Protein AF-A0A4Q2QPM7-F1 (afdb_monomer_lite)

Secondary structure (DSSP, 8-state):
-HHHHHHHHHHHHHHHHHHSEEEHHHHHHHHHHHHHHHHHHHT----TTTHHHHHHHHHHHHHHTTSEEEETTEEEE-GGGHHHHHHHHHHHHHHHHHHHHHHHHHHH-TT--HHHHHHHHHHHHHHHHHHHT---GGGG-GGGGTS--

Foldseek 3Di:
DVLLVLQVLLLLLLVCLVVQKAALVVSLVSCLVCVVLVCLQVVHDDDNVCVSVVVVVSLVVCVVVVQWDDDPRMTHGRPVCNVVSVVSNVSNVVVVLLVVLLVVVCVVPVPDDLVRSLVSSLVVVVVCCVVVVPPDPPNPDPSSSPRVD

Radius of gyration: 16.33 Å; chains: 1; bounding box: 40×29×45 Å

Sequence (149 aa):
NIAHMLVLPSLMAAIVTQHRHISRDVLMEHVNVLYPMLKAELFLRWDRDELPDVIDALANEMQRQGLITLQDDELHINPAHSRTLQLLAAGARETLQRYAITFWLLSANPSINRGTLEKESRTVAQRLSVLHGINAPEFFDKAVFSSLV

pLDDT: mean 82.9, std 16.46, range [39.78, 97.12]

Structure (mmCIF, N/CA/C/O backbone):
data_AF-A0A4Q2QPM7-F1
#
_entry.id   AF-A0A4Q2QPM7-F1
#
loop_
_atom_site.group_PDB
_atom_site.id
_atom_site.type_symbol
_atom_site.label_atom_id
_atom_site.label_alt_id
_atom_site.label_comp_id
_atom_site.label_asym_id
_atom_site.label_entity_id
_atom_site.label_seq_id
_atom_site.pdbx_PDB_ins_code
_atom_site.Cartn_x
_atom_site.Cartn_y
_atom_site.Cartn_z
_atom_site.occupancy
_atom_site.B_iso_or_equiv
_atom_site.auth_seq_id
_atom_site.auth_comp_id
_atom_site.auth_asym_id
_atom_site.auth_atom_id
_atom_site.pdbx_PDB_model_num
ATOM 1 N N . ASN A 1 1 ? 3.011 -19.025 1.675 1.00 54.22 1 ASN A N 1
ATOM 2 C CA . ASN A 1 1 ? 3.937 -17.878 1.746 1.00 54.22 1 ASN A CA 1
ATOM 3 C C . ASN A 1 1 ? 3.250 -16.768 2.543 1.00 54.22 1 ASN A C 1
ATOM 5 O O . ASN A 1 1 ? 2.190 -16.328 2.120 1.00 54.22 1 ASN A O 1
ATOM 9 N N . ILE A 1 2 ? 3.773 -16.385 3.717 1.00 58.28 2 ILE A N 1
ATOM 10 C CA . ILE A 1 2 ? 3.134 -15.406 4.630 1.00 58.28 2 ILE A CA 1
ATOM 11 C C . ILE A 1 2 ? 3.056 -14.007 3.990 1.00 58.28 2 ILE A C 1
ATOM 13 O O . ILE A 1 2 ? 2.083 -13.289 4.209 1.00 58.28 2 ILE A O 1
ATOM 17 N N . ALA A 1 3 ? 4.011 -13.659 3.117 1.00 56.66 3 ALA A N 1
ATOM 18 C CA . ALA A 1 3 ? 4.020 -12.385 2.394 1.00 56.66 3 ALA A CA 1
ATOM 19 C C . ALA A 1 3 ? 2.747 -12.169 1.552 1.00 56.66 3 ALA A C 1
ATOM 21 O O . ALA A 1 3 ? 2.233 -11.057 1.474 1.00 56.66 3 ALA A O 1
ATOM 22 N N . HIS A 1 4 ? 2.172 -13.243 0.998 1.00 66.38 4 HIS A N 1
ATOM 23 C CA . HIS A 1 4 ? 0.967 -13.164 0.165 1.00 66.38 4 HIS A CA 1
ATOM 24 C C . HIS A 1 4 ? -0.280 -12.805 0.988 1.00 66.38 4 HIS A C 1
ATOM 26 O O . HIS A 1 4 ? -1.218 -12.219 0.459 1.00 66.38 4 HIS A O 1
ATOM 32 N N . MET A 1 5 ? -0.298 -13.150 2.282 1.00 71.25 5 MET A N 1
ATOM 33 C CA . MET A 1 5 ? -1.413 -12.828 3.178 1.00 71.25 5 MET A CA 1
ATOM 34 C C . MET A 1 5 ? -1.324 -11.402 3.724 1.00 71.25 5 MET A C 1
ATOM 36 O O . MET A 1 5 ? -2.355 -10.803 4.017 1.00 71.25 5 MET A O 1
ATOM 40 N N . LEU A 1 6 ? -0.109 -10.862 3.864 1.00 84.69 6 LEU A N 1
ATOM 41 C CA . LEU A 1 6 ? 0.108 -9.559 4.492 1.00 84.69 6 LEU A CA 1
ATOM 42 C C . LEU A 1 6 ? 0.285 -8.405 3.503 1.00 84.69 6 LEU A C 1
ATOM 44 O O . LEU A 1 6 ? 0.144 -7.260 3.912 1.00 84.69 6 LEU A O 1
ATOM 48 N N . VAL A 1 7 ? 0.523 -8.656 2.212 1.00 91.06 7 VAL A N 1
ATOM 49 C CA . VAL A 1 7 ? 0.798 -7.560 1.267 1.00 91.06 7 VAL A CA 1
ATOM 50 C C . VAL A 1 7 ? -0.352 -6.559 1.138 1.00 91.06 7 VAL A C 1
ATOM 52 O O . VAL A 1 7 ? -0.104 -5.359 1.084 1.00 91.06 7 VAL A O 1
ATOM 55 N N . LEU A 1 8 ? -1.607 -7.018 1.128 1.00 93.88 8 LEU A N 1
ATOM 56 C CA . LEU A 1 8 ? -2.767 -6.140 0.976 1.00 93.88 8 LEU A CA 1
ATOM 57 C C . LEU A 1 8 ? -3.048 -5.295 2.235 1.00 93.88 8 LEU A C 1
ATOM 59 O O . LEU A 1 8 ? -3.171 -4.077 2.092 1.00 93.88 8 LEU A O 1
ATOM 63 N N . PRO A 1 9 ? -3.057 -5.850 3.468 1.00 95.31 9 PRO A N 1
ATOM 64 C CA . PRO A 1 9 ? -3.118 -5.011 4.667 1.00 95.31 9 PRO A CA 1
ATOM 65 C C . PRO A 1 9 ? -1.883 -4.110 4.821 1.00 95.31 9 PRO A C 1
ATOM 67 O O . PRO A 1 9 ? -2.019 -2.971 5.261 1.00 95.31 9 PRO A O 1
ATOM 70 N N . SER A 1 10 ? -0.691 -4.555 4.406 1.00 95.94 10 SER A N 1
ATOM 71 C CA . SER A 1 10 ? 0.507 -3.707 4.359 1.00 95.94 10 SER A CA 1
ATOM 72 C C . SER A 1 10 ? 0.375 -2.549 3.369 1.00 95.94 10 SER A C 1
ATOM 74 O O . SER A 1 10 ? 0.776 -1.431 3.689 1.00 95.94 10 SER A O 1
ATOM 76 N N . LEU A 1 11 ? -0.206 -2.785 2.1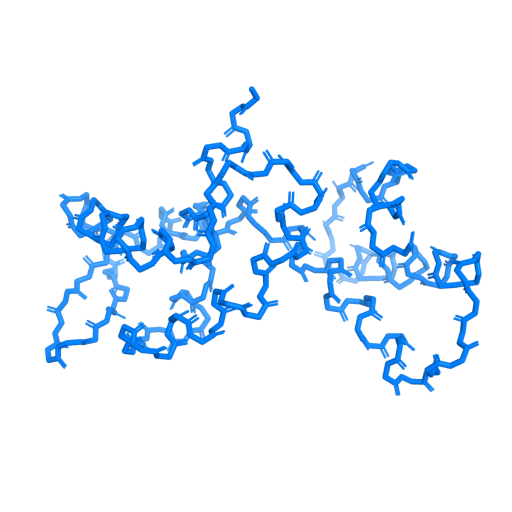90 1.00 95.88 11 LEU A N 1
ATOM 77 C CA . LEU A 1 11 ? -0.486 -1.746 1.202 1.00 95.88 11 LEU A CA 1
ATOM 78 C C . LEU A 1 11 ? -1.464 -0.715 1.767 1.00 95.88 11 LEU A C 1
ATOM 80 O O . LEU A 1 11 ? -1.192 0.483 1.718 1.00 95.88 11 LEU A O 1
ATOM 84 N N . MET A 1 12 ? -2.571 -1.180 2.345 1.00 96.12 12 MET A N 1
ATOM 85 C CA . MET A 1 12 ? -3.574 -0.306 2.946 1.00 96.12 12 MET A CA 1
ATOM 86 C C . MET A 1 12 ? -2.972 0.528 4.084 1.00 96.12 12 MET A C 1
ATOM 88 O O . MET A 1 12 ? -3.134 1.746 4.113 1.00 96.12 12 MET A O 1
ATOM 92 N N . ALA A 1 13 ? -2.178 -0.094 4.961 1.00 96.62 13 ALA A N 1
ATOM 93 C CA . ALA A 1 13 ? -1.451 0.606 6.015 1.00 96.62 13 ALA A CA 1
ATOM 94 C C . ALA A 1 13 ? -0.476 1.655 5.461 1.00 96.62 13 ALA A C 1
ATOM 96 O O . ALA A 1 13 ? -0.373 2.744 6.027 1.00 96.62 13 ALA A O 1
ATOM 97 N N . ALA A 1 14 ? 0.225 1.363 4.361 1.00 95.75 14 ALA A N 1
ATOM 98 C CA . ALA A 1 14 ? 1.124 2.314 3.711 1.00 95.75 14 ALA A CA 1
ATOM 99 C C . ALA A 1 14 ? 0.368 3.525 3.144 1.00 95.75 14 ALA A C 1
ATOM 101 O O . ALA A 1 14 ? 0.787 4.659 3.381 1.00 95.75 14 ALA A O 1
ATOM 102 N N . ILE A 1 15 ? -0.766 3.304 2.470 1.00 95.81 15 ILE A N 1
ATOM 103 C CA . ILE A 1 15 ? -1.607 4.373 1.910 1.00 95.81 15 ILE A CA 1
ATOM 104 C C . ILE A 1 15 ? -2.167 5.266 3.025 1.00 95.81 15 ILE A C 1
ATOM 106 O O . ILE A 1 15 ? -2.018 6.488 2.956 1.00 95.81 15 ILE A O 1
ATOM 110 N N . VAL A 1 16 ? -2.750 4.677 4.074 1.00 95.38 16 VAL A N 1
ATOM 111 C CA . VAL A 1 16 ? -3.306 5.428 5.215 1.00 95.38 16 VAL A CA 1
ATOM 112 C C . VAL A 1 16 ? -2.202 6.185 5.960 1.00 95.38 16 VAL A C 1
ATOM 114 O O . VAL A 1 16 ? -2.379 7.348 6.314 1.00 95.38 16 VAL A O 1
ATOM 117 N N . THR A 1 17 ? -1.025 5.573 6.148 1.00 93.81 17 THR A N 1
ATOM 118 C CA . THR A 1 17 ? 0.128 6.239 6.782 1.00 93.81 17 THR A CA 1
ATOM 119 C C . THR A 1 17 ? 0.586 7.462 5.984 1.00 93.81 17 THR A C 1
ATOM 121 O O . THR A 1 17 ? 0.928 8.484 6.578 1.00 93.81 17 THR A O 1
ATOM 124 N N . GLN A 1 18 ? 0.576 7.369 4.651 1.00 92.19 18 GLN A N 1
ATOM 125 C CA . GLN A 1 18 ? 0.982 8.454 3.761 1.00 92.19 18 GLN A CA 1
ATOM 126 C C . GLN A 1 18 ? -0.004 9.632 3.786 1.00 92.19 18 GLN A C 1
ATOM 128 O O . GLN A 1 18 ? 0.432 10.782 3.820 1.00 92.19 18 GLN A O 1
ATOM 133 N N . HIS A 1 19 ? -1.311 9.359 3.790 1.00 92.50 19 HIS A N 1
ATOM 134 C CA . HIS A 1 19 ? -2.353 10.395 3.730 1.00 92.50 19 HIS A CA 1
ATOM 135 C C . HIS A 1 19 ? -2.778 10.926 5.107 1.00 92.50 19 HIS A C 1
ATOM 137 O O . HIS A 1 19 ? -3.333 12.015 5.200 1.00 92.50 19 HIS A O 1
ATOM 143 N N . ARG A 1 20 ? -2.478 10.199 6.194 1.00 88.56 20 ARG A N 1
ATOM 144 C CA . ARG A 1 20 ? -2.935 10.416 7.586 1.00 88.56 20 ARG A CA 1
ATOM 145 C C . ARG A 1 20 ? -4.430 10.211 7.822 1.00 88.56 20 ARG A C 1
ATOM 147 O O . ARG A 1 20 ? -4.792 9.663 8.865 1.00 88.56 20 ARG A O 1
ATOM 154 N N . HIS A 1 21 ? -5.258 10.632 6.879 1.00 92.06 21 HIS A N 1
ATOM 155 C CA . HIS A 1 21 ? -6.670 10.301 6.775 1.00 92.06 21 HIS A CA 1
ATOM 156 C C . HIS A 1 21 ? -7.044 10.169 5.296 1.00 92.06 21 HIS A C 1
ATOM 158 O O . HIS A 1 21 ? -6.424 10.810 4.446 1.00 92.06 21 HIS A O 1
ATOM 164 N N . ILE A 1 22 ? -7.971 9.273 4.972 1.00 96.69 22 ILE A N 1
ATOM 165 C CA . ILE A 1 22 ? -8.343 8.981 3.585 1.00 96.69 22 ILE A CA 1
ATOM 166 C C . ILE A 1 22 ? -9.754 8.400 3.525 1.00 96.69 22 ILE A C 1
ATOM 168 O O . ILE A 1 22 ? -10.098 7.541 4.337 1.00 96.69 22 ILE A O 1
ATOM 172 N N . SER A 1 23 ? -10.559 8.828 2.555 1.00 96.56 23 SER A N 1
ATOM 173 C CA . SER A 1 23 ? -11.861 8.206 2.312 1.00 96.56 23 SER A CA 1
ATOM 174 C C . SER A 1 23 ? -11.706 6.803 1.725 1.00 96.56 23 SER A C 1
ATOM 176 O O . SER A 1 23 ? -10.702 6.470 1.080 1.00 96.56 23 SER A O 1
ATOM 178 N N . ARG A 1 24 ? -12.727 5.969 1.920 1.00 94.62 24 ARG A N 1
ATOM 179 C CA . ARG A 1 24 ? -12.759 4.608 1.372 1.00 94.62 24 ARG A CA 1
ATOM 180 C C . ARG A 1 24 ? -12.607 4.593 -0.152 1.00 94.62 24 ARG A C 1
ATOM 182 O O . ARG A 1 24 ? -11.887 3.749 -0.686 1.00 94.62 24 ARG A O 1
ATOM 189 N N . ASP A 1 25 ? -13.226 5.540 -0.849 1.00 94.94 25 ASP A N 1
ATOM 190 C CA . ASP A 1 25 ? -13.178 5.610 -2.312 1.00 94.94 25 ASP A CA 1
ATOM 191 C C . ASP A 1 25 ? -11.774 5.943 -2.832 1.00 94.94 25 ASP A C 1
ATOM 193 O O . ASP A 1 25 ? -11.259 5.239 -3.701 1.00 94.94 25 ASP A O 1
ATOM 197 N N . VAL A 1 26 ? -11.098 6.935 -2.240 1.00 96.06 26 VAL A N 1
ATOM 198 C CA . VAL A 1 26 ? -9.724 7.300 -2.633 1.00 96.06 26 VAL A CA 1
ATOM 199 C C . VAL A 1 26 ? -8.748 6.169 -2.296 1.00 96.06 26 VAL A C 1
ATOM 201 O O . VAL A 1 26 ? -7.842 5.860 -3.074 1.00 96.06 26 VAL A O 1
ATOM 204 N N . LEU A 1 27 ? -8.948 5.476 -1.168 1.00 96.25 27 LEU A N 1
ATOM 205 C CA . LEU A 1 27 ? -8.191 4.263 -0.862 1.00 96.25 27 LEU A CA 1
ATOM 206 C C . LEU A 1 27 ? -8.362 3.207 -1.966 1.00 96.25 27 LEU A C 1
ATOM 208 O O . LEU A 1 27 ? -7.366 2.636 -2.421 1.00 96.25 27 LEU A O 1
ATOM 212 N N . MET A 1 28 ? -9.594 2.966 -2.423 1.00 96.06 28 MET A N 1
ATOM 213 C CA . MET A 1 28 ? -9.855 2.012 -3.500 1.00 96.06 28 MET A CA 1
ATOM 214 C C . MET A 1 28 ? -9.242 2.427 -4.834 1.00 96.06 28 MET A C 1
ATOM 216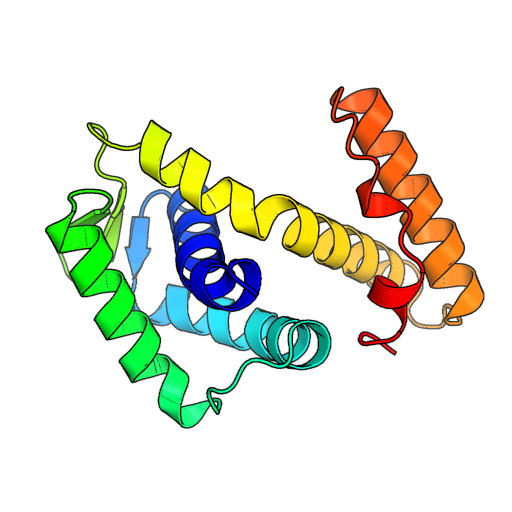 O O . MET A 1 28 ? -8.757 1.560 -5.561 1.00 96.06 28 MET A O 1
ATOM 220 N N . GLU A 1 29 ? -9.205 3.717 -5.163 1.00 96.12 29 GLU A N 1
ATOM 221 C CA . GLU A 1 29 ? -8.503 4.207 -6.354 1.00 96.12 29 GLU A CA 1
ATOM 222 C C . GLU A 1 29 ? -7.017 3.825 -6.319 1.00 96.12 29 GLU A C 1
ATOM 224 O O . GLU A 1 29 ? -6.505 3.220 -7.266 1.00 96.12 29 GLU A O 1
ATOM 229 N N . HIS A 1 30 ? -6.333 4.077 -5.199 1.00 94.94 30 HIS A N 1
ATOM 230 C CA . HIS A 1 30 ? -4.929 3.693 -5.033 1.00 94.94 30 HIS A CA 1
ATOM 231 C C . HIS A 1 30 ? -4.716 2.179 -5.103 1.00 94.94 30 HIS A C 1
ATOM 233 O O . HIS A 1 30 ? -3.777 1.714 -5.760 1.00 94.94 30 HIS A O 1
ATOM 239 N N . VAL A 1 31 ? -5.583 1.399 -4.451 1.00 95.69 31 VAL A N 1
ATOM 240 C CA . VAL A 1 31 ? -5.519 -0.067 -4.500 1.00 95.69 31 VAL A CA 1
ATOM 241 C C . VAL A 1 31 ? -5.698 -0.553 -5.937 1.00 95.69 31 VAL A C 1
ATOM 243 O O . VAL A 1 31 ? -4.890 -1.350 -6.399 1.00 95.69 31 VAL A O 1
ATOM 246 N N . ASN A 1 32 ? -6.672 -0.037 -6.686 1.00 94.50 32 ASN A N 1
ATOM 247 C CA . ASN A 1 32 ? -6.936 -0.452 -8.067 1.00 94.50 32 ASN A CA 1
ATOM 248 C C . ASN A 1 32 ? -5.785 -0.154 -9.036 1.00 94.50 32 ASN A C 1
ATOM 250 O O . ASN A 1 32 ? -5.584 -0.902 -9.996 1.00 94.50 32 ASN A O 1
ATOM 254 N N . VAL A 1 33 ? -5.017 0.908 -8.785 1.00 92.31 33 VAL A N 1
ATOM 255 C CA . VAL A 1 33 ? -3.817 1.231 -9.570 1.00 92.31 33 VAL A CA 1
ATOM 256 C C . VAL A 1 33 ? -2.687 0.237 -9.290 1.00 92.31 33 VAL A C 1
ATOM 258 O O . VAL A 1 33 ? -2.030 -0.227 -10.219 1.00 92.31 33 VAL A O 1
ATOM 261 N N . LEU A 1 34 ? -2.459 -0.108 -8.021 1.00 91.44 34 LEU A N 1
ATOM 262 C CA . LEU A 1 34 ? -1.299 -0.904 -7.598 1.00 91.44 34 LEU A CA 1
ATOM 263 C C . LEU A 1 34 ? -1.551 -2.419 -7.643 1.00 91.44 34 LEU A C 1
ATOM 265 O O . LEU A 1 34 ? -0.628 -3.205 -7.870 1.00 91.44 34 LEU A O 1
ATOM 269 N N . TYR A 1 35 ? -2.800 -2.843 -7.449 1.00 93.06 35 TYR A N 1
ATOM 270 C CA . TYR A 1 35 ? -3.186 -4.247 -7.346 1.00 93.06 35 TYR A CA 1
ATOM 271 C C . TYR A 1 35 ? -2.799 -5.115 -8.552 1.00 93.06 35 TYR A C 1
ATOM 273 O O . TYR A 1 35 ? -2.333 -6.229 -8.329 1.00 93.06 35 TYR A O 1
ATOM 281 N N . PRO A 1 36 ? -2.929 -4.671 -9.819 1.00 91.31 36 PRO A N 1
ATOM 282 C CA . PRO A 1 36 ? -2.613 -5.518 -10.971 1.00 91.31 36 PRO A CA 1
ATOM 283 C C . PRO A 1 36 ? -1.154 -5.983 -10.989 1.00 91.31 36 PRO A C 1
ATOM 285 O O . PRO A 1 36 ? -0.882 -7.143 -11.290 1.00 91.31 36 PRO A O 1
ATOM 288 N N . MET A 1 37 ? -0.229 -5.098 -10.609 1.00 89.00 37 MET A N 1
ATOM 289 C CA . MET A 1 37 ? 1.200 -5.409 -10.521 1.00 89.00 37 MET A CA 1
ATOM 290 C C . MET A 1 37 ? 1.471 -6.367 -9.361 1.00 89.00 37 MET A C 1
ATOM 292 O O . MET A 1 37 ? 2.142 -7.380 -9.541 1.00 89.00 37 MET A O 1
ATOM 296 N N . LEU A 1 38 ? 0.866 -6.102 -8.197 1.00 90.75 38 LEU A N 1
ATOM 297 C CA . LEU A 1 38 ? 0.971 -6.976 -7.027 1.00 90.75 38 LEU A CA 1
ATOM 298 C C . LEU A 1 38 ? 0.411 -8.375 -7.302 1.00 90.75 38 LEU A C 1
ATOM 300 O O . LEU A 1 38 ? 1.015 -9.367 -6.900 1.00 90.75 38 LEU A O 1
ATOM 304 N N . LYS A 1 39 ? -0.727 -8.470 -7.996 1.00 91.12 39 LYS A N 1
ATOM 305 C CA . LYS A 1 39 ? -1.353 -9.740 -8.370 1.00 91.12 39 LYS A CA 1
ATOM 306 C C . LYS A 1 39 ? -0.473 -10.538 -9.323 1.00 91.12 39 LYS A C 1
ATOM 308 O O . LYS A 1 39 ? -0.302 -11.730 -9.089 1.00 91.12 39 LYS A O 1
ATOM 313 N N . ALA A 1 40 ? 0.096 -9.898 -10.345 1.00 87.56 40 ALA A N 1
ATOM 314 C CA . ALA A 1 40 ? 0.997 -10.555 -11.288 1.00 87.56 40 ALA A CA 1
ATOM 315 C C . ALA A 1 40 ? 2.298 -11.033 -10.620 1.00 87.56 40 ALA A C 1
ATOM 317 O O . ALA A 1 40 ? 2.783 -12.118 -10.922 1.00 87.56 40 ALA A O 1
ATOM 318 N N . GLU A 1 41 ? 2.848 -10.245 -9.694 1.00 86.56 41 GLU A N 1
ATOM 319 C CA . GLU A 1 41 ? 4.116 -10.551 -9.031 1.00 86.56 41 GLU A CA 1
ATOM 320 C C . GLU A 1 41 ? 3.979 -11.597 -7.914 1.00 86.56 41 GLU A C 1
ATOM 322 O O . GLU A 1 41 ? 4.806 -12.499 -7.797 1.00 86.56 41 GLU A O 1
ATOM 327 N N . LEU A 1 42 ? 2.933 -11.489 -7.092 1.00 87.19 42 LEU A N 1
ATOM 328 C CA . LEU A 1 42 ? 2.737 -12.318 -5.897 1.00 87.19 42 LEU A CA 1
ATOM 329 C C . LEU A 1 42 ? 1.664 -13.395 -6.080 1.00 87.19 42 LEU A C 1
ATOM 331 O O . LEU A 1 42 ? 1.319 -14.086 -5.120 1.00 87.19 42 LEU A O 1
ATOM 335 N N . PHE A 1 43 ? 1.127 -13.548 -7.293 1.00 86.56 43 PHE A N 1
ATOM 336 C CA . PHE A 1 43 ? 0.078 -14.518 -7.624 1.00 86.56 43 PHE A CA 1
ATOM 337 C C . PHE A 1 43 ? -1.126 -14.408 -6.674 1.00 86.56 43 PHE A C 1
ATOM 339 O O . PHE A 1 43 ? -1.586 -15.396 -6.095 1.00 86.56 43 PHE A O 1
ATOM 346 N N . LEU A 1 44 ? -1.602 -13.177 -6.452 1.00 89.81 44 LEU A N 1
ATOM 347 C CA . LEU A 1 44 ? -2.717 -12.925 -5.538 1.00 89.81 44 LEU A CA 1
ATOM 348 C C . LEU A 1 44 ? -4.014 -13.518 -6.092 1.00 89.81 44 LEU A C 1
ATOM 350 O O . LEU A 1 44 ? -4.311 -13.422 -7.282 1.00 89.81 44 LEU A O 1
ATOM 354 N N . ARG A 1 45 ? -4.795 -14.129 -5.198 1.00 89.81 45 ARG A N 1
ATOM 355 C CA . ARG A 1 45 ? -5.981 -14.899 -5.586 1.00 89.81 45 ARG A CA 1
ATOM 356 C C . ARG A 1 45 ? -7.161 -14.036 -6.029 1.00 89.81 45 ARG A C 1
ATOM 358 O O . ARG A 1 45 ? -7.872 -14.455 -6.926 1.00 89.81 45 ARG A O 1
ATOM 365 N N . TRP A 1 46 ? -7.341 -12.862 -5.421 1.00 92.62 46 TRP A N 1
ATOM 366 C CA . TRP A 1 46 ? -8.571 -12.083 -5.574 1.00 92.62 46 TRP A CA 1
ATOM 367 C C . TRP A 1 46 ? -8.678 -11.422 -6.943 1.00 92.62 46 TRP A C 1
ATOM 369 O O . TRP A 1 46 ? -7.717 -10.844 -7.450 1.00 92.62 46 TRP A O 1
ATOM 379 N N . ASP A 1 47 ? -9.835 -11.501 -7.570 1.00 92.94 47 ASP A N 1
ATOM 380 C CA . ASP A 1 47 ? -10.147 -10.713 -8.753 1.00 92.94 47 ASP A CA 1
ATOM 381 C C . ASP A 1 47 ? -10.522 -9.272 -8.377 1.00 92.94 47 ASP A C 1
ATOM 383 O O . ASP A 1 47 ? -10.678 -8.923 -7.205 1.00 92.94 47 ASP A O 1
ATOM 387 N N . ARG A 1 48 ? -10.537 -8.374 -9.371 1.00 91.00 48 ARG A N 1
ATOM 388 C CA . ARG A 1 48 ? -10.704 -6.930 -9.116 1.00 91.00 48 ARG A CA 1
ATOM 389 C C . ARG A 1 48 ? -12.067 -6.595 -8.513 1.00 91.00 48 ARG A C 1
ATOM 391 O O . ARG A 1 48 ? -12.167 -5.652 -7.740 1.00 91.00 48 ARG A O 1
ATOM 398 N N . ASP A 1 49 ? -13.088 -7.347 -8.888 1.00 94.88 49 ASP A N 1
ATOM 399 C CA . ASP A 1 49 ? -14.453 -7.260 -8.380 1.00 94.88 49 ASP A CA 1
ATOM 400 C C . ASP A 1 49 ? -14.586 -7.754 -6.934 1.00 94.88 49 ASP A C 1
ATOM 402 O O . ASP A 1 49 ? -15.470 -7.285 -6.227 1.00 94.88 49 ASP A O 1
ATOM 406 N N . GLU A 1 50 ? -13.674 -8.609 -6.461 1.00 95.44 50 GLU A N 1
ATOM 407 C CA . GLU A 1 50 ? -13.614 -9.038 -5.056 1.00 95.44 50 GLU A CA 1
ATOM 408 C C . GLU A 1 50 ? -12.884 -8.026 -4.152 1.00 95.44 50 GLU A C 1
ATOM 410 O O . GLU A 1 50 ? -13.009 -8.077 -2.928 1.00 95.44 50 GLU A O 1
ATOM 415 N N . LEU A 1 51 ? -12.092 -7.105 -4.722 1.00 95.25 51 LEU A N 1
ATOM 416 C CA . LEU A 1 51 ? -11.280 -6.167 -3.937 1.00 95.25 51 LEU A CA 1
ATOM 417 C C . LEU A 1 51 ? -12.073 -5.278 -2.977 1.00 95.25 51 LEU A C 1
ATOM 419 O O . LEU A 1 51 ? -11.582 -5.111 -1.861 1.00 95.25 51 LEU A O 1
ATOM 423 N N . PRO A 1 52 ? -13.236 -4.707 -3.347 1.00 96.31 52 PRO A N 1
ATOM 424 C CA . PRO A 1 52 ? -14.007 -3.877 -2.428 1.00 96.31 52 PRO A CA 1
ATOM 425 C C . PRO A 1 52 ? -14.319 -4.611 -1.119 1.00 96.31 52 PRO A C 1
ATOM 427 O O . PRO A 1 52 ? -13.975 -4.117 -0.048 1.00 96.31 52 PRO A O 1
ATOM 430 N N . ASP A 1 53 ? -14.835 -5.839 -1.206 1.00 96.12 53 ASP A N 1
ATOM 431 C CA . ASP A 1 53 ? -15.189 -6.646 -0.033 1.00 96.12 53 ASP A CA 1
ATOM 432 C C . ASP A 1 53 ? -13.958 -7.009 0.807 1.00 96.12 53 ASP A C 1
ATOM 434 O O . ASP A 1 53 ? -13.999 -7.016 2.041 1.00 96.12 53 ASP A O 1
ATOM 438 N N . VAL A 1 54 ? -12.831 -7.292 0.149 1.00 95.31 54 VAL A N 1
ATOM 439 C CA . VAL A 1 54 ? -11.571 -7.596 0.837 1.00 95.31 54 VAL A CA 1
ATOM 440 C C . VAL A 1 54 ? -11.040 -6.369 1.575 1.00 95.31 54 VAL A C 1
ATOM 442 O O . VAL A 1 54 ? -10.598 -6.495 2.717 1.00 95.31 54 VAL A O 1
ATOM 445 N N . ILE A 1 55 ? -11.072 -5.191 0.953 1.00 95.44 55 ILE A N 1
ATOM 446 C CA . ILE A 1 55 ? -10.616 -3.943 1.573 1.00 95.44 55 ILE A CA 1
ATOM 447 C C . ILE A 1 55 ? -11.521 -3.561 2.741 1.00 95.44 55 ILE A C 1
ATOM 449 O O . ILE A 1 55 ? -11.005 -3.233 3.809 1.00 95.44 55 ILE A O 1
ATOM 453 N N . ASP A 1 56 ? -12.837 -3.707 2.600 1.00 95.31 56 ASP A N 1
ATOM 454 C CA . ASP A 1 56 ? -13.784 -3.427 3.679 1.00 95.31 56 ASP A CA 1
ATOM 455 C C . ASP A 1 56 ? -13.578 -4.403 4.859 1.00 95.31 56 ASP A C 1
ATOM 457 O O . ASP A 1 56 ? -13.531 -3.992 6.022 1.00 95.31 56 ASP A O 1
ATOM 461 N N . ALA A 1 57 ? -13.345 -5.694 4.592 1.00 95.88 57 ALA A N 1
ATOM 462 C CA . ALA A 1 57 ? -13.012 -6.674 5.629 1.00 95.88 57 ALA A CA 1
ATOM 463 C C . ALA A 1 57 ? -11.689 -6.348 6.348 1.00 95.88 57 ALA A C 1
ATOM 465 O O . ALA A 1 57 ? -11.601 -6.455 7.575 1.00 95.88 57 ALA A O 1
ATOM 466 N N . LEU A 1 58 ? -10.663 -5.924 5.606 1.00 95.69 58 LEU A N 1
ATOM 467 C CA . LEU A 1 58 ? -9.385 -5.514 6.184 1.00 95.69 58 LEU A CA 1
ATOM 468 C C . LEU A 1 58 ? -9.521 -4.227 7.003 1.00 95.69 58 LEU A C 1
ATOM 470 O O . LEU A 1 58 ? -8.906 -4.127 8.064 1.00 95.69 58 LEU A O 1
ATOM 474 N N . ALA A 1 59 ? -10.308 -3.252 6.544 1.00 95.75 59 ALA A N 1
ATOM 475 C CA . ALA A 1 59 ? -10.520 -1.993 7.252 1.00 95.75 59 ALA A CA 1
ATOM 476 C C . ALA A 1 59 ? -11.213 -2.253 8.594 1.00 95.75 59 ALA A C 1
ATOM 478 O O . ALA A 1 59 ? -10.735 -1.798 9.635 1.00 95.75 59 ALA A O 1
ATOM 479 N N . ASN A 1 60 ? -12.254 -3.090 8.583 1.00 96.44 60 ASN A N 1
ATOM 480 C CA . ASN A 1 60 ? -12.935 -3.546 9.790 1.00 96.44 60 ASN A CA 1
ATOM 481 C C . ASN A 1 60 ? -11.978 -4.250 10.760 1.00 96.44 60 ASN A C 1
ATOM 483 O O . ASN A 1 60 ? -12.000 -3.976 11.961 1.00 96.44 60 ASN A O 1
ATOM 487 N N . GLU A 1 61 ? -11.097 -5.121 10.264 1.00 96.44 61 GLU A N 1
ATOM 488 C CA . GLU A 1 61 ? -10.128 -5.813 11.116 1.00 96.44 61 GLU A CA 1
ATOM 489 C C . GLU A 1 61 ? -9.072 -4.856 11.693 1.00 96.44 61 GLU A C 1
ATOM 491 O O . GLU A 1 61 ? -8.751 -4.921 12.882 1.00 96.44 61 GLU A O 1
ATOM 496 N N . MET A 1 62 ? -8.568 -3.914 10.894 1.00 96.06 62 MET A N 1
ATOM 497 C CA . MET A 1 62 ? -7.617 -2.901 11.360 1.00 96.06 62 MET A CA 1
ATOM 498 C C . MET A 1 62 ? -8.249 -1.948 12.378 1.00 96.06 62 MET A C 1
ATOM 500 O O . MET A 1 62 ? -7.585 -1.557 13.340 1.00 96.06 62 MET A O 1
ATOM 504 N N . GLN A 1 63 ? -9.529 -1.613 12.218 1.00 96.69 63 GLN A N 1
ATOM 505 C CA . GLN A 1 63 ? -10.287 -0.852 13.206 1.00 96.69 63 GLN A CA 1
ATOM 506 C C . GLN A 1 63 ? -10.510 -1.658 14.488 1.00 96.69 63 GLN A C 1
ATOM 508 O O . GLN A 1 63 ? -10.296 -1.136 15.581 1.00 96.69 63 GLN A O 1
ATOM 513 N N . ARG A 1 64 ? -10.886 -2.940 14.383 1.00 97.12 64 ARG A N 1
ATOM 514 C CA . ARG A 1 64 ? -11.078 -3.837 15.535 1.00 97.12 64 ARG A CA 1
ATOM 515 C C . ARG A 1 64 ? -9.802 -3.976 16.370 1.00 97.12 64 ARG A C 1
ATOM 517 O O . ARG A 1 64 ? -9.873 -4.048 17.594 1.00 97.12 64 ARG A O 1
ATOM 524 N N . GLN A 1 65 ? -8.639 -3.990 15.719 1.00 96.25 65 GLN A N 1
ATOM 525 C CA . GLN A 1 65 ? -7.322 -3.977 16.369 1.00 96.25 65 GLN A CA 1
ATOM 526 C C . GLN A 1 65 ? -6.877 -2.579 16.838 1.00 96.25 65 GLN A C 1
ATOM 528 O O . GLN A 1 65 ? -5.829 -2.441 17.466 1.00 96.25 65 GLN A O 1
ATOM 533 N N . GLY A 1 66 ? -7.646 -1.533 16.531 1.00 96.69 66 GLY A N 1
ATOM 534 C CA . GLY A 1 66 ? -7.352 -0.156 16.906 1.00 96.69 66 GLY A CA 1
ATOM 535 C C . GLY A 1 66 ? -6.194 0.473 16.133 1.00 96.69 66 GLY A C 1
ATOM 536 O O . GLY A 1 66 ? -5.642 1.458 16.614 1.00 96.69 66 GLY A O 1
ATOM 537 N N . LEU A 1 67 ? -5.801 -0.061 14.974 1.00 96.62 67 LEU A N 1
ATOM 538 C CA . LEU A 1 67 ? -4.751 0.518 14.123 1.00 96.62 67 LEU A CA 1
ATOM 539 C C . LEU A 1 67 ? -5.234 1.782 13.402 1.00 96.62 67 LEU A C 1
ATOM 541 O O . LEU A 1 67 ? -4.465 2.724 13.200 1.00 96.62 67 LEU A O 1
ATOM 545 N N . ILE A 1 68 ? -6.516 1.792 1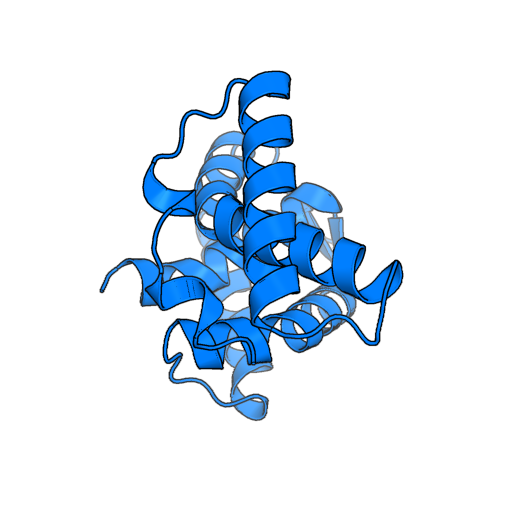3.046 1.00 97.12 68 ILE A N 1
ATOM 546 C CA . ILE A 1 68 ? -7.216 2.919 12.433 1.00 97.12 68 ILE A CA 1
ATOM 547 C C . ILE A 1 68 ? -8.504 3.226 13.200 1.00 97.12 68 ILE A C 1
ATOM 549 O O . ILE A 1 68 ? -8.986 2.408 13.985 1.00 97.12 68 ILE A O 1
ATOM 553 N N . THR A 1 69 ? -9.070 4.400 12.954 1.00 96.56 69 THR A N 1
ATOM 554 C CA . THR A 1 69 ? -10.408 4.795 13.407 1.00 96.56 69 THR A CA 1
ATOM 555 C C . THR A 1 69 ? -11.221 5.283 12.216 1.00 96.56 69 THR A C 1
ATOM 557 O O . THR A 1 69 ? -10.658 5.958 11.358 1.00 96.56 69 THR A O 1
ATOM 560 N N . LEU A 1 70 ? -12.522 4.993 12.189 1.00 93.06 70 LEU A N 1
ATOM 561 C CA . LEU A 1 70 ? -13.447 5.583 11.219 1.00 93.06 70 LEU A CA 1
ATOM 562 C C . LEU A 1 70 ? -14.062 6.864 11.790 1.00 93.06 70 LEU A C 1
ATOM 564 O O . LEU A 1 70 ? -14.580 6.846 12.910 1.00 93.06 70 LEU A O 1
ATOM 568 N N . GLN A 1 71 ? -13.992 7.958 11.035 1.00 91.94 71 GLN A N 1
ATOM 569 C CA . GLN A 1 71 ? -14.649 9.235 11.334 1.00 91.94 71 GLN A CA 1
ATOM 570 C C . GLN A 1 71 ? -15.210 9.780 10.023 1.00 91.94 71 GLN A C 1
ATOM 572 O O . GLN A 1 71 ? -14.469 9.852 9.055 1.00 91.94 71 GLN A O 1
ATOM 577 N N . ASP A 1 72 ? -16.502 10.111 9.971 1.00 88.44 72 ASP A N 1
ATOM 578 C CA . ASP A 1 72 ? -17.145 10.690 8.777 1.00 88.44 72 ASP A CA 1
ATOM 579 C C . ASP A 1 72 ? -16.862 9.930 7.460 1.00 88.44 72 ASP A C 1
ATOM 581 O O . ASP A 1 72 ? -16.675 10.535 6.410 1.00 88.44 72 ASP A O 1
ATOM 585 N N . ASP A 1 73 ? -16.835 8.593 7.524 1.00 86.00 73 ASP A N 1
ATOM 586 C CA . ASP A 1 73 ? -16.515 7.692 6.397 1.00 86.00 73 ASP A CA 1
ATOM 587 C C . ASP A 1 73 ? -15.052 7.759 5.891 1.00 86.00 73 ASP A C 1
ATOM 589 O O . ASP A 1 73 ? -14.685 7.186 4.862 1.00 86.00 73 ASP A O 1
ATOM 593 N N . GLU A 1 74 ? -14.173 8.404 6.659 1.00 94.56 74 GLU A N 1
ATOM 594 C CA . GLU A 1 74 ? -12.729 8.414 6.451 1.00 94.56 74 GLU A CA 1
ATOM 595 C C . GLU A 1 74 ? -12.002 7.478 7.423 1.00 94.56 74 GLU A C 1
ATOM 597 O O . GLU A 1 74 ? -12.346 7.328 8.600 1.00 94.56 74 GLU A O 1
ATOM 602 N N . LEU A 1 75 ? -10.939 6.850 6.924 1.00 95.94 75 LEU A N 1
ATOM 603 C CA . LEU A 1 75 ? -10.008 6.041 7.694 1.00 95.94 75 LEU A CA 1
ATOM 604 C C . LEU A 1 75 ? -8.894 6.944 8.220 1.00 95.94 75 LEU A C 1
ATOM 606 O O . LEU A 1 75 ? -8.091 7.461 7.446 1.00 95.94 75 LEU A O 1
ATOM 610 N N . HIS A 1 76 ? -8.790 7.071 9.539 1.00 96.94 76 HIS A N 1
ATOM 611 C CA . HIS A 1 76 ? -7.747 7.842 10.216 1.00 96.94 76 HIS A CA 1
ATOM 612 C C . HIS A 1 76 ? -6.747 6.924 10.912 1.00 96.94 76 HIS A C 1
ATOM 614 O O . HIS A 1 76 ? -7.111 5.883 11.461 1.00 96.94 76 HIS A O 1
ATOM 620 N N . ILE A 1 77 ? -5.482 7.340 10.972 1.00 95.50 77 ILE A N 1
ATOM 621 C CA . ILE A 1 77 ? -4.491 6.686 11.836 1.00 95.50 77 ILE A CA 1
ATOM 622 C C . ILE A 1 77 ? -4.927 6.828 13.298 1.00 95.50 77 ILE A C 1
ATOM 624 O O . ILE A 1 77 ? -5.152 7.944 13.762 1.00 95.50 77 ILE A O 1
ATOM 628 N N . ASN A 1 78 ? -4.933 5.729 14.060 1.00 95.56 78 ASN A N 1
ATOM 629 C CA . ASN A 1 78 ? -5.015 5.825 15.515 1.00 95.56 78 ASN A CA 1
ATOM 630 C C . ASN A 1 78 ? -3.634 6.207 16.087 1.00 95.56 78 ASN A C 1
ATOM 632 O O . ASN A 1 78 ? -2.702 5.395 16.001 1.00 95.56 78 ASN A O 1
ATOM 636 N N . PRO A 1 79 ? -3.464 7.387 16.717 1.00 92.88 79 PRO A N 1
ATOM 637 C CA . PRO A 1 79 ? -2.166 7.817 17.237 1.00 92.88 79 PRO A CA 1
ATOM 638 C C . PRO A 1 79 ? -1.547 6.820 18.224 1.00 92.88 79 PRO A C 1
ATOM 640 O O . PRO A 1 79 ? -0.328 6.625 18.202 1.00 92.88 79 PRO A O 1
ATOM 643 N N . ALA A 1 80 ? -2.379 6.136 19.022 1.00 95.56 80 ALA A N 1
ATOM 644 C CA . ALA A 1 80 ? -1.945 5.160 20.021 1.00 95.56 80 ALA A CA 1
ATOM 645 C C . ALA A 1 80 ? -1.253 3.928 19.408 1.00 95.56 80 ALA A C 1
ATOM 647 O O . ALA A 1 80 ? -0.384 3.334 20.042 1.00 95.56 80 ALA A O 1
ATOM 648 N N . HIS A 1 81 ? -1.586 3.574 18.162 1.00 95.88 81 HIS A N 1
ATOM 649 C CA . HIS A 1 81 ? -1.031 2.413 17.455 1.00 95.88 81 HIS A CA 1
ATOM 650 C C . HIS A 1 81 ? -0.293 2.787 16.164 1.00 95.88 81 HIS A C 1
ATOM 652 O O . HIS A 1 81 ? 0.014 1.921 15.342 1.00 95.88 81 HIS A O 1
ATOM 658 N N . SER A 1 82 ? 0.056 4.065 16.001 1.00 93.12 82 SER A N 1
ATOM 659 C CA . SER A 1 82 ? 0.744 4.594 14.817 1.00 93.12 82 SER A CA 1
ATOM 660 C C . SER A 1 82 ? 2.022 3.823 14.466 1.00 93.12 82 SER A C 1
ATOM 662 O O . SER A 1 82 ? 2.271 3.532 13.298 1.00 93.12 82 SER A O 1
ATOM 664 N N . ARG A 1 83 ? 2.811 3.408 15.465 1.00 94.25 83 ARG A N 1
ATOM 665 C CA . ARG A 1 83 ? 4.033 2.621 15.241 1.00 94.25 83 ARG A CA 1
ATOM 666 C C . ARG A 1 83 ? 3.746 1.203 14.744 1.00 94.25 83 ARG A C 1
ATOM 668 O O . ARG A 1 83 ? 4.459 0.713 13.875 1.00 94.25 83 ARG A O 1
ATOM 675 N N . THR A 1 84 ? 2.699 0.560 15.252 1.00 95.50 84 THR A N 1
ATOM 676 C CA . THR A 1 84 ? 2.261 -0.760 14.775 1.00 95.50 84 THR A CA 1
ATOM 677 C C . THR A 1 84 ? 1.769 -0.674 13.333 1.00 95.50 84 THR A C 1
ATOM 679 O O . THR A 1 84 ? 2.157 -1.493 12.503 1.00 95.50 84 THR A O 1
ATOM 682 N N . LEU A 1 85 ? 0.999 0.368 13.003 1.00 95.31 85 LEU A N 1
ATOM 683 C CA . LEU A 1 85 ? 0.566 0.637 11.633 1.00 95.31 85 LEU A CA 1
ATOM 684 C C . LEU A 1 85 ? 1.764 0.867 10.693 1.00 95.31 85 LEU A C 1
ATOM 686 O O . LEU A 1 85 ? 1.799 0.314 9.597 1.00 95.31 85 LEU A O 1
ATOM 690 N N . GLN A 1 86 ? 2.788 1.603 11.137 1.00 93.94 86 GLN A N 1
ATOM 691 C CA . GLN A 1 86 ? 4.028 1.803 10.374 1.00 93.94 86 GLN A CA 1
ATOM 692 C C . GLN A 1 86 ? 4.821 0.507 10.152 1.00 93.94 86 GLN A C 1
ATOM 694 O O . GLN A 1 86 ? 5.449 0.350 9.101 1.00 93.94 86 GLN A O 1
ATOM 699 N N . LEU A 1 87 ? 4.817 -0.415 11.121 1.00 94.50 87 LEU A N 1
ATOM 700 C CA . LEU A 1 87 ? 5.429 -1.737 10.966 1.00 94.50 87 LEU A CA 1
ATOM 701 C C . LEU A 1 87 ? 4.661 -2.582 9.947 1.00 94.50 87 LEU A C 1
ATOM 703 O O . LEU A 1 87 ? 5.284 -3.189 9.081 1.00 94.50 87 LEU A O 1
ATOM 707 N N . LEU A 1 88 ? 3.326 -2.561 9.988 1.00 95.19 88 LEU A N 1
ATOM 708 C CA . LEU A 1 88 ? 2.499 -3.219 8.977 1.00 95.19 88 LEU A CA 1
ATOM 709 C C . LEU A 1 88 ? 2.757 -2.626 7.583 1.00 95.19 88 LEU A C 1
ATOM 711 O O . LEU A 1 88 ? 3.002 -3.373 6.638 1.00 95.19 88 LEU A O 1
ATOM 715 N N . ALA A 1 89 ? 2.806 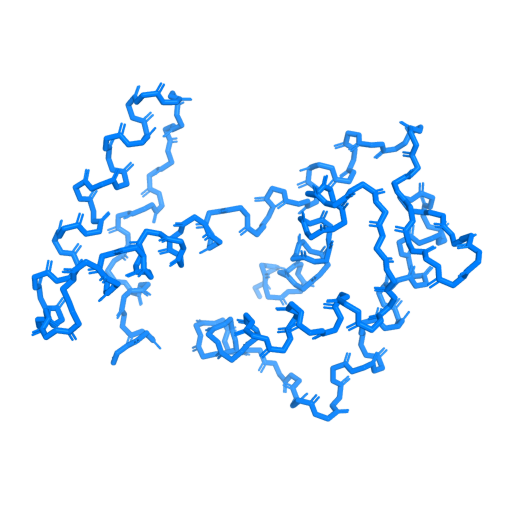-1.296 7.466 1.00 94.69 89 ALA A N 1
ATOM 716 C CA . ALA A 1 89 ? 3.129 -0.593 6.223 1.00 94.69 89 ALA A CA 1
ATOM 717 C C . ALA A 1 89 ? 4.519 -0.952 5.669 1.00 94.69 89 ALA A C 1
ATOM 719 O O . ALA A 1 89 ? 4.725 -0.970 4.454 1.00 94.69 89 ALA A O 1
ATOM 720 N N . ALA A 1 90 ? 5.484 -1.267 6.541 1.00 90.81 90 ALA A N 1
ATOM 721 C CA . ALA A 1 90 ? 6.824 -1.667 6.124 1.00 90.81 90 ALA A CA 1
ATOM 722 C C . ALA A 1 90 ? 6.816 -2.930 5.245 1.00 90.81 90 ALA A C 1
ATOM 724 O O . ALA A 1 90 ? 7.671 -3.042 4.372 1.00 90.81 90 ALA A O 1
ATOM 725 N N . GLY A 1 91 ? 5.825 -3.816 5.407 1.00 89.50 91 GLY A N 1
ATOM 726 C CA . GLY A 1 91 ? 5.684 -5.039 4.609 1.00 89.50 91 GLY A CA 1
ATOM 727 C C . GLY A 1 91 ? 5.417 -4.811 3.116 1.00 89.50 91 GLY A C 1
ATOM 728 O O . GLY A 1 91 ? 5.700 -5.692 2.315 1.00 89.50 91 GLY A O 1
ATOM 729 N N . ALA A 1 92 ? 4.925 -3.631 2.720 1.00 90.19 92 ALA A N 1
ATOM 730 C CA . ALA A 1 92 ? 4.734 -3.256 1.314 1.00 90.19 92 ALA A CA 1
ATOM 731 C C . ALA A 1 92 ? 5.787 -2.248 0.819 1.00 90.19 92 ALA A C 1
ATOM 733 O O . ALA A 1 92 ? 5.823 -1.919 -0.366 1.00 90.19 92 ALA A O 1
ATOM 734 N N . ARG A 1 93 ? 6.640 -1.734 1.716 1.00 86.12 93 ARG A N 1
ATOM 735 C CA . ARG A 1 93 ? 7.521 -0.592 1.436 1.00 86.12 93 ARG A CA 1
ATOM 736 C C . ARG A 1 93 ? 8.487 -0.872 0.296 1.00 86.12 93 ARG A C 1
ATOM 738 O O . ARG A 1 93 ? 8.625 -0.032 -0.586 1.00 86.12 93 ARG A O 1
ATOM 745 N N . GLU A 1 94 ? 9.142 -2.025 0.317 1.00 82.25 94 GLU A N 1
ATOM 746 C CA . GLU A 1 94 ? 10.123 -2.377 -0.707 1.00 82.25 94 GLU A CA 1
ATOM 747 C C . GLU A 1 94 ? 9.465 -2.488 -2.088 1.00 82.25 94 GLU A C 1
ATOM 749 O O . GLU A 1 94 ? 9.906 -1.847 -3.040 1.00 82.25 94 GLU A O 1
ATOM 754 N N . THR A 1 95 ? 8.349 -3.214 -2.181 1.00 86.88 95 THR A N 1
ATOM 755 C CA . THR A 1 95 ? 7.577 -3.363 -3.420 1.00 86.88 95 THR A CA 1
ATOM 756 C C . THR A 1 95 ? 7.145 -2.013 -3.987 1.00 86.88 95 THR A C 1
ATOM 758 O O . THR A 1 95 ? 7.378 -1.725 -5.162 1.00 86.88 95 THR A O 1
ATOM 761 N N . LEU A 1 96 ? 6.601 -1.137 -3.139 1.00 87.50 96 LEU A N 1
ATOM 762 C CA . LEU A 1 96 ? 6.198 0.211 -3.538 1.00 87.50 96 LEU A CA 1
ATOM 763 C C . LEU A 1 96 ? 7.388 1.071 -3.980 1.00 87.50 96 LEU A C 1
ATOM 765 O O . LEU A 1 96 ? 7.275 1.810 -4.957 1.00 87.50 96 LEU A O 1
ATOM 769 N N . GLN A 1 97 ? 8.544 0.956 -3.319 1.00 83.75 97 GLN A N 1
ATOM 770 C CA . GLN A 1 97 ? 9.766 1.649 -3.734 1.00 83.75 97 GLN A CA 1
ATOM 771 C C . GLN A 1 97 ? 10.235 1.190 -5.117 1.00 83.75 97 GLN A C 1
ATOM 773 O O . GLN A 1 97 ? 10.586 2.027 -5.949 1.00 83.75 97 GLN A O 1
ATOM 778 N N . ARG A 1 98 ? 10.203 -0.115 -5.404 1.00 84.75 98 ARG A N 1
ATOM 779 C CA . ARG A 1 98 ? 10.564 -0.627 -6.734 1.00 84.75 98 ARG A CA 1
ATOM 780 C C . ARG A 1 98 ? 9.614 -0.124 -7.815 1.00 84.75 98 ARG A C 1
ATOM 782 O O . ARG A 1 98 ? 10.078 0.264 -8.888 1.00 84.75 98 ARG A O 1
ATOM 789 N N . TYR A 1 99 ? 8.310 -0.086 -7.538 1.00 86.12 99 TYR A N 1
ATOM 790 C CA . TYR A 1 99 ? 7.332 0.469 -8.477 1.00 86.12 99 TYR A CA 1
ATOM 791 C C . TYR A 1 99 ? 7.587 1.956 -8.720 1.00 86.12 99 TYR A C 1
ATOM 793 O O . TYR A 1 99 ? 7.662 2.371 -9.872 1.00 86.12 99 TYR A O 1
ATOM 801 N N . ALA A 1 100 ? 7.837 2.738 -7.666 1.00 83.19 100 ALA A N 1
ATOM 802 C CA . ALA A 1 100 ? 8.158 4.157 -7.793 1.00 83.19 100 ALA A CA 1
ATOM 803 C C . ALA A 1 100 ? 9.408 4.402 -8.659 1.00 83.19 100 ALA A C 1
ATOM 805 O O . ALA A 1 100 ? 9.374 5.247 -9.552 1.00 83.19 100 ALA A O 1
ATOM 806 N N . ILE A 1 101 ? 10.488 3.639 -8.450 1.00 79.69 101 ILE A N 1
ATOM 807 C CA . ILE A 1 101 ? 11.713 3.740 -9.263 1.00 79.69 101 ILE A CA 1
ATOM 808 C C . ILE A 1 101 ? 11.428 3.378 -10.724 1.00 79.69 101 ILE A C 1
ATOM 810 O O . ILE A 1 101 ? 11.843 4.099 -11.631 1.00 79.69 101 ILE A O 1
ATOM 814 N N . THR A 1 102 ? 10.704 2.282 -10.954 1.00 80.19 102 THR A N 1
ATOM 815 C CA . THR A 1 102 ? 10.371 1.804 -12.303 1.00 80.19 102 THR A CA 1
ATOM 816 C C . THR A 1 102 ? 9.525 2.831 -13.051 1.00 80.19 102 THR A C 1
ATOM 818 O O . THR A 1 102 ? 9.843 3.186 -14.184 1.00 80.19 102 THR A O 1
ATOM 821 N N . PHE A 1 103 ? 8.488 3.367 -12.408 1.00 81.62 103 PHE A N 1
ATOM 822 C CA . PHE A 1 103 ? 7.637 4.403 -12.985 1.00 81.62 103 PHE A CA 1
ATOM 823 C C . PHE A 1 103 ? 8.385 5.702 -13.244 1.00 81.62 103 PHE A C 1
ATOM 825 O O . PHE A 1 103 ? 8.188 6.312 -14.289 1.00 81.62 103 PHE A O 1
ATOM 832 N N . TRP A 1 104 ? 9.272 6.110 -12.338 1.00 83.56 104 TRP A N 1
ATOM 833 C CA . TRP A 1 104 ? 10.107 7.288 -12.546 1.00 83.56 104 TRP A CA 1
ATOM 834 C C . TRP A 1 104 ? 11.014 7.127 -13.775 1.00 83.56 104 TRP A C 1
ATOM 836 O O . TRP A 1 104 ? 11.071 8.022 -14.618 1.00 83.56 104 TRP A O 1
ATOM 846 N N . LEU A 1 105 ? 11.654 5.963 -13.935 1.00 79.12 105 LEU A N 1
ATOM 847 C CA . LEU A 1 105 ? 12.486 5.661 -15.105 1.00 79.12 105 LEU A CA 1
ATOM 848 C C . LEU A 1 105 ? 11.676 5.614 -16.403 1.00 79.12 105 LEU A C 1
ATOM 850 O O . LEU A 1 105 ? 12.097 6.197 -17.401 1.00 79.12 105 LEU A O 1
ATOM 854 N N . LEU A 1 106 ? 10.510 4.966 -16.390 1.00 78.06 106 LEU A N 1
ATOM 855 C CA . LEU A 1 106 ? 9.608 4.915 -17.543 1.00 78.06 106 LEU A CA 1
ATOM 856 C C . LEU A 1 106 ? 9.061 6.301 -17.899 1.00 78.06 106 LEU A C 1
ATOM 858 O O . LEU A 1 106 ? 8.959 6.633 -19.074 1.00 78.06 106 LEU A O 1
ATOM 862 N N . SER A 1 107 ? 8.758 7.139 -16.908 1.00 79.56 107 SER A N 1
ATOM 863 C CA . SER A 1 107 ? 8.329 8.519 -17.141 1.00 79.56 107 SER A CA 1
ATOM 864 C C . SER A 1 107 ? 9.445 9.371 -17.747 1.00 79.56 107 SER A C 1
ATOM 866 O O . SER A 1 107 ? 9.151 10.278 -18.522 1.00 79.56 107 SER A O 1
ATOM 868 N N . ALA A 1 108 ? 10.708 9.109 -17.397 1.00 83.88 108 ALA A N 1
ATOM 869 C CA . ALA A 1 108 ? 11.863 9.812 -17.952 1.00 83.88 108 ALA A CA 1
ATOM 870 C C . ALA A 1 108 ? 12.246 9.306 -19.355 1.00 83.88 108 ALA A C 1
ATOM 872 O O . ALA A 1 108 ? 12.722 10.081 -20.183 1.00 83.88 108 ALA A O 1
ATOM 873 N N . ASN A 1 109 ? 12.041 8.015 -19.634 1.00 85.12 109 ASN A N 1
ATOM 874 C CA . ASN A 1 109 ? 12.274 7.407 -20.940 1.00 85.12 109 ASN A CA 1
ATOM 875 C C . ASN A 1 109 ? 11.263 6.275 -21.218 1.00 85.12 109 ASN A C 1
ATOM 877 O O . ASN A 1 109 ? 11.557 5.110 -20.942 1.00 85.12 109 ASN A O 1
ATOM 881 N N . PRO A 1 110 ? 10.107 6.581 -21.835 1.00 83.88 110 PRO A N 1
ATOM 882 C CA . PRO A 1 110 ? 9.060 5.587 -22.094 1.00 83.88 110 PRO A CA 1
ATOM 883 C C . PRO A 1 110 ? 9.475 4.466 -23.057 1.00 83.88 110 PRO A C 1
ATOM 885 O O . PRO A 1 110 ? 8.880 3.394 -23.054 1.00 83.88 110 PRO A O 1
ATOM 888 N N . SER A 1 111 ? 10.493 4.708 -23.890 1.00 86.44 111 SER A N 1
ATOM 889 C CA . SER A 1 111 ? 11.008 3.753 -24.884 1.00 86.44 111 SER A CA 1
ATOM 890 C C . SER A 1 111 ? 12.158 2.877 -24.373 1.00 86.44 111 SER A C 1
ATOM 892 O O . SER A 1 111 ? 12.777 2.145 -25.149 1.00 86.44 111 SER A O 1
ATOM 894 N N . ILE A 1 112 ? 12.485 2.966 -23.080 1.00 84.62 112 ILE A N 1
ATOM 895 C CA . ILE A 1 112 ? 13.544 2.166 -22.469 1.00 84.62 112 ILE A CA 1
ATOM 896 C C . ILE A 1 112 ? 13.242 0.671 -22.635 1.00 84.62 112 ILE A C 1
ATOM 898 O O . ILE A 1 112 ? 12.162 0.184 -22.309 1.00 84.62 112 ILE A O 1
ATOM 902 N N . ASN A 1 113 ? 14.208 -0.081 -23.162 1.00 85.62 113 ASN A N 1
ATOM 903 C CA . ASN A 1 113 ? 14.060 -1.529 -23.257 1.00 85.62 113 ASN A CA 1
ATOM 904 C C . ASN A 1 113 ? 14.193 -2.170 -21.863 1.00 85.62 113 ASN A C 1
ATOM 906 O O . ASN A 1 113 ? 14.856 -1.630 -20.972 1.00 85.62 113 ASN A O 1
ATOM 910 N N . ARG A 1 114 ? 13.626 -3.369 -21.706 1.00 77.62 114 ARG A N 1
ATOM 911 C CA . ARG A 1 114 ? 13.614 -4.125 -20.445 1.00 77.62 114 ARG A CA 1
ATOM 912 C C . ARG A 1 114 ? 14.994 -4.263 -19.792 1.00 77.62 114 ARG A C 1
ATOM 914 O O . ARG A 1 114 ? 15.136 -4.001 -18.603 1.00 77.62 114 ARG A O 1
ATOM 921 N N . GLY A 1 115 ? 16.014 -4.655 -20.557 1.00 78.75 115 GLY A N 1
ATOM 922 C CA . GLY A 1 115 ? 17.356 -4.898 -20.017 1.00 78.75 115 GLY A CA 1
ATOM 923 C C . GLY A 1 115 ? 18.015 -3.628 -19.471 1.00 78.75 115 GLY A C 1
ATOM 924 O O . GLY A 1 115 ? 18.676 -3.658 -18.432 1.00 78.75 115 GLY A O 1
ATOM 925 N N . THR A 1 116 ? 17.801 -2.493 -20.139 1.00 78.69 116 THR A N 1
ATOM 926 C CA . THR A 1 116 ? 18.265 -1.185 -19.665 1.00 78.69 116 THR A CA 1
ATOM 927 C C . THR A 1 116 ? 17.460 -0.720 -18.452 1.00 78.69 116 THR A C 1
ATOM 929 O O . THR A 1 116 ? 18.061 -0.257 -17.485 1.00 78.69 116 THR A O 1
ATOM 932 N N . LEU A 1 117 ? 16.138 -0.916 -18.446 1.00 77.19 117 LEU A N 1
ATOM 933 C CA . LEU A 1 117 ? 15.267 -0.568 -17.319 1.00 77.19 117 LEU A CA 1
ATOM 934 C C . LEU A 1 117 ? 15.684 -1.283 -16.029 1.00 77.19 117 LEU A C 1
ATOM 936 O O . LEU A 1 117 ? 15.845 -0.642 -14.993 1.00 77.19 117 LEU A O 1
ATOM 940 N N . GLU A 1 118 ? 15.948 -2.589 -16.093 1.00 75.06 118 GLU A N 1
ATOM 941 C CA . GLU A 1 118 ? 16.418 -3.356 -14.934 1.00 75.06 118 GLU A CA 1
ATOM 942 C C . GLU A 1 118 ? 17.768 -2.865 -14.393 1.00 75.06 118 GLU A C 1
ATOM 944 O O . GLU A 1 118 ? 18.005 -2.881 -13.181 1.00 75.06 118 GLU A O 1
ATOM 949 N N . LYS A 1 119 ? 18.687 -2.474 -15.284 1.00 79.38 119 LYS A N 1
ATOM 950 C CA . LYS A 1 119 ? 20.023 -1.994 -14.907 1.00 79.38 119 LYS A CA 1
ATOM 951 C C . LYS A 1 119 ? 19.953 -0.615 -14.247 1.00 79.38 119 LYS A C 1
ATOM 953 O O . LYS A 1 119 ? 20.573 -0.399 -13.203 1.00 79.38 119 LYS A O 1
ATOM 958 N N . GLU A 1 120 ? 19.189 0.301 -14.834 1.00 77.19 120 GLU A N 1
ATOM 959 C CA . GLU A 1 120 ? 18.985 1.649 -14.298 1.00 77.19 120 GLU A CA 1
ATOM 960 C C . GLU A 1 120 ? 18.213 1.602 -12.971 1.00 77.19 120 GLU A C 1
ATOM 962 O O . GLU A 1 120 ? 18.631 2.224 -11.995 1.00 77.19 120 GLU A O 1
ATOM 967 N N . SER A 1 121 ? 17.165 0.772 -12.872 1.00 73.81 121 SER A N 1
ATOM 968 C CA . SER A 1 121 ? 16.384 0.603 -11.637 1.00 73.81 121 SER A CA 1
ATOM 969 C C . SER A 1 121 ? 17.251 0.123 -10.477 1.00 73.81 121 SER A C 1
ATOM 971 O O . SER A 1 121 ? 17.141 0.644 -9.367 1.00 73.81 121 SER A O 1
ATOM 973 N N . ARG A 1 122 ? 18.159 -0.829 -10.727 1.00 73.75 122 ARG A N 1
ATOM 974 C CA . ARG A 1 122 ? 19.124 -1.293 -9.718 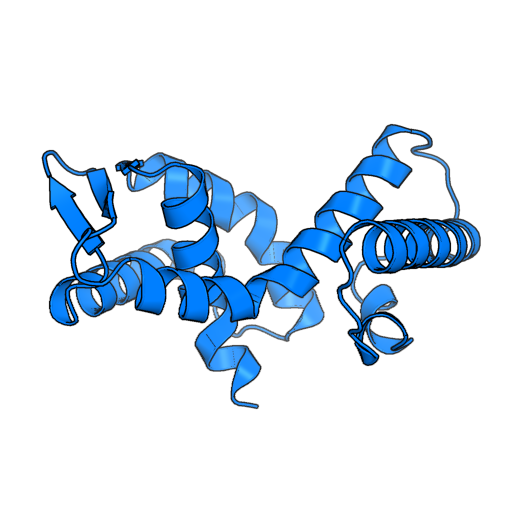1.00 73.75 122 ARG A CA 1
ATOM 975 C C . ARG A 1 122 ? 20.089 -0.192 -9.289 1.00 73.75 122 ARG A C 1
ATOM 977 O O . ARG A 1 122 ? 20.357 -0.051 -8.099 1.00 73.75 122 ARG A O 1
ATOM 984 N N . THR A 1 123 ? 20.571 0.613 -10.233 1.00 77.56 123 THR A N 1
ATOM 985 C CA . THR A 1 123 ? 21.499 1.719 -9.949 1.00 77.56 123 THR A CA 1
ATOM 986 C C . THR A 1 123 ? 20.839 2.789 -9.074 1.00 77.56 123 THR A C 1
ATOM 988 O O . THR A 1 123 ? 21.437 3.268 -8.109 1.00 77.56 123 THR A O 1
ATOM 991 N N . VAL A 1 124 ? 19.586 3.146 -9.367 1.00 75.69 124 VAL A N 1
ATOM 992 C CA . VAL A 1 124 ? 18.804 4.105 -8.572 1.00 75.69 124 VAL A CA 1
ATOM 993 C C . VAL A 1 124 ? 18.498 3.546 -7.182 1.00 75.69 124 VAL A C 1
ATOM 995 O O . VAL A 1 124 ? 18.716 4.243 -6.190 1.00 75.69 124 VAL A O 1
ATOM 998 N N . ALA A 1 125 ? 18.073 2.282 -7.092 1.00 68.62 125 ALA A N 1
ATOM 999 C CA . ALA A 1 125 ? 17.822 1.613 -5.817 1.00 68.62 125 ALA A CA 1
ATOM 1000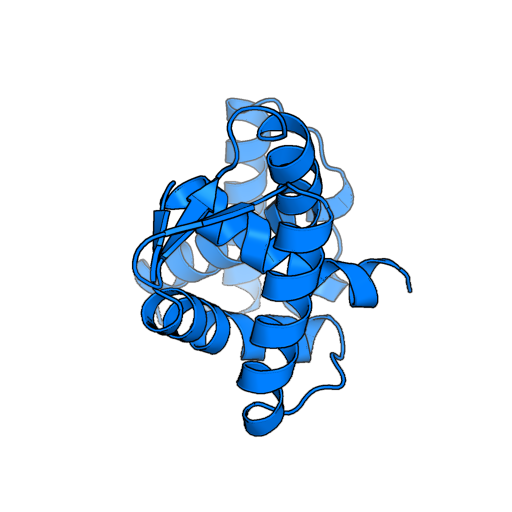 C C . ALA A 1 125 ? 19.081 1.579 -4.931 1.00 68.62 125 ALA A C 1
ATOM 1002 O O . ALA A 1 125 ? 19.008 1.900 -3.748 1.00 68.62 125 ALA A O 1
ATOM 1003 N N . GLN A 1 126 ? 20.253 1.289 -5.508 1.00 68.06 126 GLN A N 1
ATOM 1004 C CA . GLN A 1 126 ? 21.535 1.333 -4.795 1.00 68.06 126 GLN A CA 1
ATOM 1005 C C . GLN A 1 126 ? 21.862 2.734 -4.270 1.00 68.06 126 GLN A C 1
ATOM 1007 O O . GLN A 1 126 ? 22.285 2.881 -3.126 1.00 68.06 126 GLN A O 1
ATOM 1012 N N . ARG A 1 127 ? 21.640 3.782 -5.071 1.00 68.88 127 ARG A N 1
ATOM 1013 C CA . ARG A 1 127 ? 21.875 5.168 -4.632 1.00 68.88 127 ARG A CA 1
ATOM 1014 C C . ARG A 1 127 ? 20.944 5.566 -3.489 1.00 68.88 127 ARG A C 1
ATOM 1016 O O . ARG A 1 127 ? 21.411 6.158 -2.521 1.00 68.88 127 ARG A O 1
ATOM 1023 N N . LEU A 1 128 ? 19.663 5.204 -3.571 1.00 64.06 128 LEU A N 1
ATOM 1024 C CA . LEU A 1 128 ? 18.687 5.430 -2.500 1.00 64.06 128 LEU A CA 1
ATOM 1025 C C . LEU A 1 128 ? 19.046 4.644 -1.231 1.00 64.06 128 LEU A C 1
ATOM 1027 O O . LEU A 1 128 ? 18.972 5.192 -0.136 1.00 64.06 128 LEU A O 1
ATOM 1031 N N . SER A 1 129 ? 19.503 3.399 -1.365 1.00 62.16 129 SER A N 1
ATOM 1032 C CA . SER A 1 129 ? 19.989 2.573 -0.253 1.00 62.16 129 SER A CA 1
ATOM 1033 C C . SER A 1 129 ? 21.175 3.223 0.474 1.00 62.16 129 SER A C 1
ATOM 1035 O O . SER A 1 129 ? 21.147 3.329 1.700 1.00 62.16 129 SER A O 1
ATOM 1037 N N . VAL A 1 130 ? 22.166 3.739 -0.264 1.00 59.66 130 VAL A N 1
ATOM 1038 C CA . VAL A 1 130 ? 23.337 4.436 0.302 1.00 59.66 130 VAL A CA 1
ATOM 1039 C C . VAL A 1 130 ? 22.955 5.776 0.940 1.00 59.66 130 VAL A C 1
ATOM 1041 O O . VAL A 1 130 ? 23.429 6.085 2.029 1.00 59.66 130 VAL A O 1
ATOM 1044 N N . LEU A 1 131 ? 22.080 6.559 0.299 1.00 55.31 131 LEU A N 1
ATOM 1045 C CA . LEU A 1 131 ? 21.630 7.861 0.811 1.00 55.31 131 LEU A CA 1
ATOM 1046 C C . LEU A 1 131 ? 20.746 7.743 2.060 1.00 55.31 131 LEU A C 1
ATOM 1048 O O . LEU A 1 131 ? 20.777 8.628 2.912 1.00 55.31 131 LEU A O 1
ATOM 1052 N N . HIS A 1 132 ? 19.966 6.666 2.172 1.00 52.72 132 HIS A N 1
ATOM 1053 C CA . HIS A 1 132 ? 19.006 6.466 3.262 1.00 52.72 132 HIS A CA 1
ATOM 1054 C C . HIS A 1 132 ? 19.419 5.386 4.277 1.00 52.72 132 HIS A C 1
ATOM 1056 O O . HIS A 1 132 ? 18.671 5.124 5.216 1.00 52.72 132 HIS A O 1
ATOM 1062 N N . GLY A 1 133 ? 20.593 4.761 4.121 1.00 45.28 133 GLY A N 1
ATOM 1063 C CA . GLY A 1 133 ? 21.114 3.737 5.037 1.00 45.28 133 GLY A CA 1
ATOM 1064 C C . GLY A 1 133 ? 20.314 2.425 5.064 1.00 45.28 133 GLY A C 1
ATOM 1065 O O . GLY A 1 133 ? 20.398 1.679 6.038 1.00 45.28 133 GLY A O 1
ATOM 1066 N N . ILE A 1 134 ? 19.516 2.137 4.029 1.00 50.31 134 ILE A N 1
ATOM 1067 C CA . ILE A 1 134 ? 18.659 0.942 3.958 1.00 50.31 134 ILE A CA 1
ATOM 1068 C C . ILE A 1 134 ? 19.457 -0.196 3.323 1.00 50.31 134 ILE A C 1
ATOM 1070 O O . ILE A 1 134 ? 19.566 -0.279 2.103 1.00 50.31 134 ILE A O 1
ATOM 1074 N N . ASN A 1 135 ? 20.024 -1.080 4.139 1.00 42.75 135 ASN A N 1
ATOM 1075 C CA . ASN A 1 135 ? 20.784 -2.238 3.675 1.00 42.75 135 ASN A CA 1
ATOM 1076 C C . ASN A 1 135 ? 19.819 -3.425 3.475 1.00 42.75 135 ASN A C 1
ATOM 1078 O O . ASN A 1 135 ? 19.639 -4.230 4.383 1.00 42.75 135 ASN A O 1
ATOM 1082 N N . ALA A 1 136 ? 19.132 -3.487 2.330 1.00 47.47 136 ALA A N 1
ATOM 1083 C CA . ALA A 1 136 ? 18.198 -4.569 2.003 1.00 47.47 136 ALA A CA 1
ATOM 1084 C C . ALA A 1 136 ? 18.763 -5.408 0.837 1.00 47.47 136 ALA A C 1
ATOM 1086 O O . ALA A 1 136 ? 18.683 -4.990 -0.318 1.00 47.47 136 ALA A O 1
ATOM 1087 N N . PRO A 1 137 ? 19.351 -6.587 1.111 1.00 46.75 137 PRO A N 1
ATOM 1088 C CA . PRO A 1 137 ? 19.889 -7.510 0.103 1.00 46.75 137 PRO A CA 1
ATOM 1089 C C . PRO A 1 137 ? 18.848 -8.051 -0.898 1.00 46.75 137 PRO A C 1
ATOM 1091 O O . PRO A 1 137 ? 19.187 -8.790 -1.816 1.00 46.75 137 PRO A O 1
ATOM 1094 N N . GLU A 1 138 ? 17.579 -7.703 -0.720 1.00 50.50 138 GLU A N 1
ATOM 1095 C CA . GLU A 1 138 ? 16.435 -8.260 -1.446 1.00 50.50 138 GLU A CA 1
ATOM 1096 C C . GLU A 1 138 ? 16.148 -7.483 -2.751 1.00 50.50 138 GLU A C 1
ATOM 1098 O O . GLU A 1 138 ? 15.625 -8.043 -3.712 1.00 50.50 138 GLU A O 1
ATOM 1103 N N . PHE A 1 139 ? 16.690 -6.259 -2.886 1.00 48.81 139 PHE A N 1
ATOM 1104 C CA . PHE A 1 139 ? 16.703 -5.466 -4.132 1.00 48.81 139 PHE A CA 1
ATOM 1105 C C . PHE A 1 139 ? 17.484 -6.114 -5.295 1.00 48.81 139 PHE A C 1
ATOM 1107 O O . PHE A 1 139 ? 17.519 -5.574 -6.407 1.00 48.81 139 PHE A O 1
ATOM 1114 N N . PHE A 1 140 ? 18.157 -7.238 -5.045 1.00 48.22 140 PHE A N 1
ATOM 1115 C CA . PHE A 1 140 ? 19.063 -7.892 -5.986 1.00 48.22 140 PHE A CA 1
ATOM 1116 C C . PHE A 1 140 ? 18.458 -9.123 -6.676 1.00 48.22 140 PHE A C 1
ATOM 1118 O O . PHE A 1 140 ? 19.132 -9.714 -7.525 1.00 48.22 140 PHE A O 1
ATOM 1125 N N . ASP A 1 141 ? 17.214 -9.503 -6.360 1.00 49.97 141 ASP A N 1
ATOM 1126 C CA . ASP A 1 141 ? 16.624 -10.723 -6.912 1.00 49.97 141 ASP A CA 1
ATOM 1127 C C . ASP A 1 141 ? 16.119 -10.539 -8.358 1.00 49.97 141 ASP A C 1
ATOM 1129 O O . ASP A 1 141 ? 15.295 -9.679 -8.678 1.00 49.97 141 ASP A O 1
ATOM 1133 N N . LYS A 1 142 ? 16.635 -11.382 -9.261 1.00 48.22 142 LYS A N 1
ATOM 1134 C CA . LYS A 1 142 ? 16.321 -11.399 -10.699 1.00 48.22 142 LYS A CA 1
ATOM 1135 C C . LYS A 1 142 ? 14.857 -11.745 -10.984 1.00 48.22 142 LYS A C 1
ATOM 1137 O O . LYS A 1 142 ? 14.359 -11.375 -12.044 1.00 48.22 142 LYS A O 1
ATOM 1142 N N . ALA A 1 143 ? 14.176 -12.450 -10.080 1.00 47.53 143 ALA A N 1
ATOM 1143 C CA . ALA A 1 143 ? 12.793 -12.880 -10.291 1.00 47.53 143 ALA A CA 1
ATOM 1144 C C . ALA A 1 143 ? 11.796 -11.704 -10.321 1.00 47.53 143 ALA A C 1
ATOM 1146 O O . ALA A 1 143 ? 10.777 -11.767 -11.008 1.00 47.53 143 ALA A O 1
ATOM 1147 N N . VAL A 1 144 ? 12.124 -10.602 -9.646 1.00 47.25 144 VAL A N 1
ATOM 1148 C CA . VAL A 1 144 ? 11.220 -9.472 -9.382 1.00 47.25 144 VAL A CA 1
ATOM 1149 C C . VAL A 1 144 ? 10.936 -8.612 -10.622 1.00 47.25 144 VAL A C 1
ATOM 1151 O O . VAL A 1 144 ? 9.868 -8.021 -10.742 1.00 47.25 144 VAL A O 1
ATOM 1154 N N . PHE A 1 145 ? 11.853 -8.572 -11.589 1.00 44.03 145 PHE A N 1
ATOM 1155 C CA . PHE A 1 145 ? 11.667 -7.816 -12.836 1.00 44.03 145 PHE A CA 1
ATOM 1156 C C . PHE A 1 145 ? 10.996 -8.634 -13.949 1.00 44.03 145 PHE A C 1
ATOM 1158 O O . PHE A 1 145 ? 10.636 -8.093 -14.999 1.00 44.03 145 PHE A O 1
ATOM 1165 N N . SER A 1 146 ? 10.807 -9.942 -13.732 1.00 46.69 146 SER A N 1
ATOM 1166 C CA . SER A 1 146 ? 10.194 -10.835 -14.718 1.00 46.69 146 SER A CA 1
ATOM 1167 C C . SER A 1 146 ? 8.680 -10.613 -14.882 1.00 46.69 146 SER A C 1
ATOM 1169 O O . SER A 1 146 ? 8.153 -10.795 -15.974 1.00 46.69 146 SER A O 1
ATOM 1171 N N . SER A 1 147 ? 7.998 -10.155 -13.827 1.00 44.50 147 SER A N 1
ATOM 1172 C CA . SER A 1 147 ? 6.534 -10.010 -13.754 1.00 44.50 147 SER A CA 1
ATOM 1173 C C . SER A 1 147 ? 5.993 -8.652 -14.215 1.00 44.50 147 SER A C 1
ATOM 1175 O O . SER A 1 147 ? 4.787 -8.510 -14.402 1.00 44.50 147 SER A O 1
ATOM 1177 N N . LEU A 1 148 ? 6.863 -7.651 -14.384 1.00 43.94 148 LEU A N 1
ATOM 1178 C CA . LEU A 1 148 ? 6.481 -6.279 -14.745 1.00 43.94 148 LEU A CA 1
ATOM 1179 C C . LEU A 1 148 ? 6.568 -5.989 -16.253 1.00 43.94 148 LEU A C 1
ATOM 1181 O O . LEU A 1 148 ? 6.115 -4.928 -16.680 1.00 43.94 148 LEU A O 1
ATOM 1185 N N . VAL A 1 149 ? 7.153 -6.901 -17.046 1.00 39.78 149 VAL A N 1
ATOM 1186 C CA . VAL A 1 149 ? 7.350 -6.754 -18.503 1.00 39.78 149 VAL A CA 1
ATOM 1187 C C . VAL A 1 149 ? 7.218 -8.081 -19.237 1.00 39.78 149 VAL A C 1
ATOM 1189 O O . VAL A 1 149 ? 7.824 -9.075 -18.767 1.00 39.78 149 VAL A O 1
#